Protein AF-A0AAV5DHD7-F1 (afdb_monomer)

InterPro domains:
  IPR007658 Protein of unknown function DUF594 [PF04578] (122-159)

Nearest PDB structures (foldseek):
  3kh1-assembly1_B  TM=2.934E-01  e=4.465E+00  Paramagnetospirillum magnetotacticum MS-1

Organism: NCBI:txid191504

Sequence (160 aa):
MLTWHIATSILEVRYPYKHDQQGSLSIIDDGIAATHLSRYCAYLVTCFPKLLPDYHVWSKNLYEAVKKDVECAMTGHSVGGSSASPEAKYQQLIELLSTNSKHEVVKNGVKLGKQLVESFSDNETTWKLLVDVWSEMILCVAPSDNLKEHKEAIASGGDQ

pLDDT: mean 80.73, std 16.13, range [40.72, 97.81]

Foldseek 3Di:
DLLLLLLLVLVCLLDPDDPPDPDPPLLSVLNVLLNVLSVVVLCCLQPPLVLAPPCSPVSNVLSVVQVVLLCQLCPPHDLDDPPDDSVSSSVVSLVSQCPRGPDPSSNSSSVSSVCLVPVDPDSSVSSNVSSVVSVVVVVNSPCPPPPPVVVVVVVPPPDD

Mean predicted aligned error: 9.44 Å

Structure (mmCIF, N/CA/C/O backbone):
data_AF-A0AAV5DHD7-F1
#
_entry.id   AF-A0AAV5DHD7-F1
#
loop_
_atom_site.group_PDB
_atom_site.id
_atom_site.type_symbol
_atom_site.label_atom_id
_atom_site.label_alt_id
_atom_site.label_comp_id
_atom_site.label_asym_id
_atom_site.label_entity_id
_atom_site.label_seq_id
_atom_site.pdbx_PDB_ins_code
_atom_site.Cartn_x
_atom_site.Cartn_y
_atom_site.Cartn_z
_atom_site.occupancy
_atom_site.B_iso_or_equiv
_atom_site.auth_seq_id
_atom_site.auth_comp_id
_atom_site.auth_asym_id
_atom_site.auth_atom_id
_atom_site.pdbx_PDB_model_num
ATOM 1 N N . MET A 1 1 ? -1.916 -3.776 -6.824 1.00 87.62 1 MET A N 1
ATOM 2 C CA . MET A 1 1 ? -1.279 -2.443 -6.765 1.00 87.62 1 MET A CA 1
ATOM 3 C C . MET A 1 1 ? -1.706 -1.620 -5.542 1.00 87.62 1 MET A C 1
ATOM 5 O O . MET A 1 1 ? -0.853 -1.353 -4.713 1.00 87.62 1 MET A O 1
ATOM 9 N N . LEU A 1 2 ? -2.986 -1.253 -5.361 1.00 92.12 2 LEU A N 1
ATOM 10 C CA . LEU A 1 2 ? -3.405 -0.357 -4.259 1.00 92.12 2 LEU A CA 1
ATOM 11 C C . LEU A 1 2 ? -3.066 -0.867 -2.844 1.00 92.12 2 LEU A C 1
ATOM 13 O O . LEU A 1 2 ? -2.639 -0.085 -2.005 1.00 92.12 2 LEU A O 1
ATOM 17 N N . THR A 1 3 ? -3.173 -2.175 -2.592 1.00 95.69 3 THR A N 1
ATOM 18 C CA . THR A 1 3 ? -2.720 -2.800 -1.333 1.00 95.69 3 THR A CA 1
ATOM 19 C C . THR A 1 3 ? -1.245 -2.514 -1.043 1.00 95.69 3 THR A C 1
ATOM 21 O O . THR A 1 3 ? -0.898 -2.130 0.069 1.00 95.69 3 THR A O 1
ATOM 24 N N . TRP A 1 4 ? -0.386 -2.654 -2.056 1.00 95.81 4 TRP A N 1
ATOM 25 C CA . TRP A 1 4 ? 1.040 -2.351 -1.948 1.00 95.81 4 TRP A CA 1
ATOM 26 C C . TRP A 1 4 ? 1.283 -0.853 -1.780 1.00 95.81 4 TRP A C 1
ATOM 28 O O . TRP A 1 4 ? 2.119 -0.476 -0.971 1.00 95.81 4 TRP A O 1
ATOM 38 N N . HIS A 1 5 ? 0.512 0.001 -2.464 1.00 95.88 5 HIS A N 1
ATOM 39 C CA . HIS A 1 5 ? 0.603 1.456 -2.303 1.00 95.88 5 HIS A CA 1
ATOM 40 C C . HIS A 1 5 ? 0.359 1.876 -0.850 1.00 95.88 5 HIS A C 1
ATOM 42 O O . HIS A 1 5 ? 1.183 2.573 -0.265 1.00 95.88 5 HIS A O 1
ATOM 48 N N . ILE A 1 6 ? -0.718 1.369 -0.240 1.00 96.75 6 ILE A N 1
ATOM 49 C CA . ILE A 1 6 ? -1.055 1.633 1.165 1.00 96.75 6 ILE A CA 1
ATOM 50 C C . ILE A 1 6 ? 0.055 1.132 2.097 1.00 96.75 6 ILE A C 1
ATOM 52 O O . ILE A 1 6 ? 0.472 1.867 2.990 1.00 96.75 6 ILE A O 1
ATOM 56 N N . ALA A 1 7 ? 0.568 -0.082 1.874 1.00 96.88 7 ALA A N 1
ATOM 57 C CA . ALA A 1 7 ? 1.677 -0.618 2.660 1.00 96.88 7 ALA A CA 1
ATOM 58 C C . ALA A 1 7 ? 2.931 0.270 2.555 1.00 96.88 7 ALA A C 1
ATOM 60 O O . ALA A 1 7 ? 3.520 0.621 3.574 1.00 96.88 7 ALA A O 1
ATOM 61 N N . THR A 1 8 ? 3.300 0.713 1.349 1.00 96.12 8 THR A N 1
ATOM 62 C CA . THR A 1 8 ? 4.420 1.641 1.133 1.00 96.12 8 THR A CA 1
ATOM 63 C C . THR A 1 8 ? 4.203 2.985 1.840 1.00 96.12 8 THR A C 1
ATOM 65 O O . THR A 1 8 ? 5.127 3.479 2.480 1.00 96.12 8 THR A O 1
ATOM 68 N N . SER A 1 9 ? 2.994 3.561 1.802 1.00 95.00 9 SER A N 1
ATOM 69 C CA . SER A 1 9 ? 2.680 4.805 2.5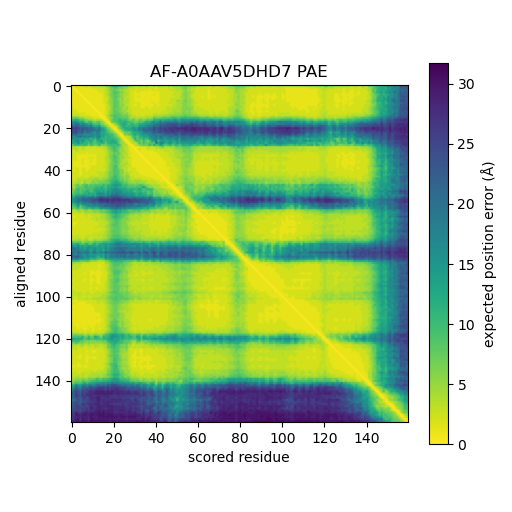29 1.00 95.00 9 SER A CA 1
ATOM 70 C C . SER A 1 9 ? 2.773 4.645 4.048 1.00 95.00 9 SER A C 1
ATOM 72 O O . SER A 1 9 ? 3.233 5.550 4.741 1.00 95.00 9 SER A O 1
ATOM 74 N N . ILE A 1 10 ? 2.380 3.486 4.581 1.00 95.06 10 ILE A N 1
ATOM 75 C CA . ILE A 1 10 ? 2.548 3.162 6.003 1.00 95.06 10 ILE A CA 1
ATOM 76 C C . ILE A 1 10 ? 4.039 3.121 6.374 1.00 95.06 10 ILE A C 1
ATOM 78 O O . ILE A 1 10 ? 4.421 3.661 7.415 1.00 95.06 10 ILE A O 1
ATOM 82 N N . LEU A 1 11 ? 4.888 2.530 5.525 1.00 92.94 11 LEU A N 1
ATOM 83 C CA . LEU A 1 11 ? 6.337 2.511 5.745 1.00 92.94 11 LEU A CA 1
ATOM 84 C C . LEU A 1 11 ? 6.969 3.901 5.652 1.00 92.94 11 LEU A C 1
ATOM 86 O O . LEU A 1 11 ? 7.866 4.206 6.430 1.00 92.94 11 LEU A O 1
ATOM 90 N N . GLU A 1 12 ? 6.485 4.762 4.761 1.00 92.69 12 GLU A N 1
ATOM 91 C CA . GLU A 1 12 ? 6.947 6.152 4.670 1.00 92.69 12 GLU A CA 1
ATOM 92 C C . GLU A 1 12 ? 6.673 6.926 5.974 1.00 92.69 12 GLU A C 1
ATOM 94 O O . GLU A 1 12 ? 7.520 7.682 6.447 1.00 92.69 12 GLU A O 1
ATOM 99 N N . VAL A 1 13 ? 5.521 6.684 6.614 1.00 91.69 13 VAL A N 1
ATOM 100 C CA . VAL A 1 13 ? 5.201 7.254 7.938 1.00 91.69 13 VAL A CA 1
ATOM 101 C C . VAL A 1 13 ? 6.083 6.654 9.039 1.00 91.69 13 VAL A C 1
ATOM 103 O O . VAL A 1 13 ? 6.529 7.376 9.934 1.00 91.69 13 VAL A O 1
ATOM 106 N N . ARG A 1 14 ? 6.340 5.340 8.973 1.00 90.69 14 ARG A N 1
ATOM 107 C CA . ARG A 1 14 ? 7.193 4.587 9.909 1.00 90.69 14 ARG A CA 1
ATOM 108 C C . ARG A 1 14 ? 8.645 5.075 9.885 1.00 90.69 14 ARG A C 1
ATOM 110 O O . ARG A 1 14 ? 9.247 5.249 10.947 1.00 90.69 14 ARG A O 1
ATOM 117 N N . TYR A 1 15 ? 9.179 5.295 8.685 1.00 88.31 15 TYR A N 1
ATOM 118 C CA . TYR A 1 15 ? 10.581 5.594 8.401 1.00 88.31 15 TYR A CA 1
ATOM 119 C C . TYR A 1 15 ? 10.697 6.857 7.530 1.00 88.31 15 TYR A C 1
ATOM 121 O O . TYR A 1 15 ? 11.048 6.769 6.353 1.00 88.31 15 TYR A O 1
ATOM 129 N N . PRO A 1 16 ? 10.401 8.047 8.084 1.00 81.88 16 PRO A N 1
ATOM 130 C CA . PRO A 1 16 ? 10.465 9.285 7.322 1.00 81.88 16 PRO A CA 1
ATOM 131 C C . PRO A 1 16 ? 11.906 9.597 6.920 1.00 81.88 16 PRO A C 1
ATOM 133 O O . PRO A 1 16 ? 12.838 9.392 7.705 1.00 81.88 16 PRO A O 1
ATOM 136 N N . TYR A 1 17 ? 12.078 10.164 5.727 1.00 74.31 17 TYR A N 1
ATOM 137 C CA . TYR A 1 17 ? 13.377 10.609 5.229 1.00 74.31 17 TYR A CA 1
ATOM 138 C C . TYR A 1 17 ? 13.956 11.675 6.163 1.00 74.31 17 TYR A C 1
ATOM 140 O O . TYR A 1 17 ? 13.426 12.782 6.274 1.00 74.31 17 TYR A O 1
ATOM 148 N N . LYS A 1 18 ? 15.040 11.350 6.869 1.00 64.00 18 LYS A N 1
ATOM 149 C CA . LYS A 1 18 ? 15.786 12.322 7.671 1.00 64.00 18 LYS A CA 1
ATOM 150 C C . LYS A 1 18 ? 17.052 12.685 6.918 1.00 64.00 18 LYS A C 1
ATOM 152 O O . LYS A 1 18 ? 17.946 11.861 6.789 1.00 64.00 18 LYS A O 1
ATOM 157 N N . HIS A 1 19 ? 17.120 13.929 6.460 1.00 51.72 19 HIS A N 1
ATOM 158 C CA . HIS A 1 19 ? 18.257 14.452 5.701 1.00 51.72 19 HIS A CA 1
ATOM 159 C C . HIS A 1 19 ? 19.530 14.647 6.559 1.00 51.72 19 HIS A C 1
ATOM 161 O O . HIS A 1 19 ? 20.613 14.826 6.013 1.00 51.72 19 HIS A O 1
ATOM 167 N N . ASP A 1 20 ? 19.396 14.579 7.892 1.00 47.25 20 ASP A N 1
ATOM 168 C CA . ASP A 1 20 ? 20.435 14.938 8.873 1.00 47.25 20 ASP A CA 1
ATOM 169 C C . ASP A 1 20 ? 21.084 13.749 9.597 1.00 47.25 20 ASP A C 1
ATOM 171 O O . ASP A 1 20 ? 21.871 13.942 10.523 1.00 47.25 20 ASP A O 1
ATOM 175 N N . GLN A 1 21 ? 20.758 12.507 9.232 1.00 48.41 21 GLN A N 1
ATOM 176 C CA . GLN A 1 21 ? 21.404 11.347 9.843 1.00 48.41 21 GLN A CA 1
ATOM 177 C C . GLN A 1 21 ? 22.174 10.547 8.810 1.00 48.41 21 GLN A C 1
ATOM 179 O O . GLN A 1 21 ? 21.694 10.303 7.710 1.00 48.41 21 GLN A O 1
ATOM 184 N N . GLN A 1 22 ? 23.368 10.146 9.236 1.00 46.94 22 GLN A N 1
ATOM 185 C CA . GLN A 1 22 ? 24.333 9.240 8.626 1.00 46.94 22 GLN A CA 1
ATOM 186 C C . GLN A 1 22 ? 23.729 7.843 8.334 1.00 46.94 22 GLN A C 1
ATOM 188 O O . GLN A 1 22 ? 24.263 6.828 8.770 1.00 46.94 22 GLN A O 1
ATOM 193 N N . GLY A 1 23 ? 22.579 7.765 7.665 1.00 54.47 23 GLY A N 1
ATOM 194 C CA . GLY A 1 23 ? 22.139 6.558 6.974 1.00 54.47 23 GLY A CA 1
ATOM 195 C C . GLY A 1 23 ? 23.010 6.352 5.738 1.00 54.47 23 GLY A C 1
ATOM 196 O O . GLY A 1 23 ? 23.598 7.311 5.227 1.00 54.47 23 GLY A O 1
ATOM 197 N N . SER A 1 24 ? 23.129 5.115 5.250 1.00 57.69 24 SER A N 1
ATOM 198 C CA . SER A 1 24 ? 23.725 4.920 3.930 1.00 57.69 24 SER A CA 1
ATOM 199 C C . SER A 1 24 ? 22.874 5.683 2.910 1.00 57.69 24 SER A C 1
ATOM 201 O O . SER A 1 24 ? 21.643 5.634 2.945 1.00 57.69 24 SER A O 1
ATOM 203 N N . LEU A 1 25 ? 23.533 6.433 2.023 1.00 62.19 25 LEU A N 1
ATOM 204 C CA . LEU A 1 25 ? 22.866 7.167 0.942 1.00 62.19 25 LEU A CA 1
ATOM 205 C C . LEU A 1 25 ? 21.925 6.239 0.144 1.00 62.19 25 LEU A C 1
ATOM 207 O O . LEU A 1 25 ? 20.828 6.656 -0.209 1.00 62.19 25 LEU A O 1
ATOM 211 N N . SER A 1 26 ? 22.294 4.956 -0.000 1.00 63.25 26 SER A N 1
ATOM 212 C CA . SER A 1 26 ? 21.489 3.916 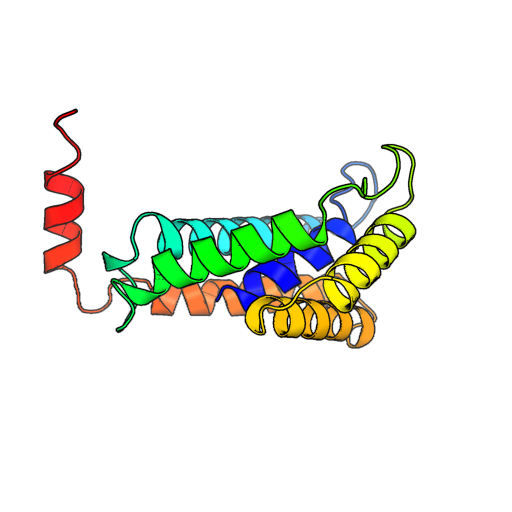-0.658 1.00 63.25 26 SER A CA 1
ATOM 213 C C . SER A 1 26 ? 20.101 3.715 -0.044 1.00 63.25 26 SER A C 1
ATOM 215 O O . SER A 1 26 ? 19.136 3.594 -0.787 1.00 63.25 26 SER A O 1
ATOM 217 N N . ILE A 1 27 ? 19.955 3.730 1.286 1.00 63.59 27 ILE A N 1
ATOM 218 C CA . ILE A 1 27 ? 18.645 3.539 1.943 1.00 63.59 27 ILE A CA 1
ATOM 219 C C . ILE A 1 27 ? 17.708 4.712 1.659 1.00 63.59 27 ILE A C 1
ATOM 221 O O . ILE A 1 27 ? 16.505 4.523 1.462 1.00 63.59 27 ILE A O 1
ATOM 225 N N . ILE A 1 28 ? 18.253 5.933 1.686 1.00 69.44 28 ILE A N 1
ATOM 226 C CA . ILE A 1 28 ? 17.488 7.152 1.403 1.00 69.44 28 ILE A CA 1
ATOM 227 C C . ILE A 1 28 ? 17.022 7.115 -0.054 1.00 69.44 28 ILE A C 1
ATOM 229 O O . ILE A 1 28 ? 15.842 7.347 -0.316 1.00 69.44 28 ILE A O 1
ATOM 233 N N . ASP A 1 29 ? 17.916 6.744 -0.968 1.00 81.19 29 ASP A N 1
ATOM 234 C CA . ASP A 1 29 ? 17.622 6.637 -2.395 1.00 81.19 29 ASP A CA 1
ATOM 235 C C . ASP A 1 29 ? 16.569 5.553 -2.686 1.00 81.19 29 ASP A C 1
ATOM 237 O O . ASP A 1 29 ? 15.589 5.832 -3.381 1.00 81.19 29 ASP A O 1
ATOM 241 N N . ASP A 1 30 ? 16.691 4.360 -2.092 1.00 87.62 30 ASP A N 1
ATOM 242 C CA . ASP A 1 30 ? 15.742 3.253 -2.283 1.00 87.62 30 ASP A CA 1
ATOM 243 C C . ASP A 1 30 ? 14.358 3.588 -1.718 1.00 87.62 30 ASP A C 1
ATOM 245 O O . ASP A 1 30 ? 13.331 3.358 -2.364 1.00 87.62 30 ASP A O 1
ATOM 249 N N . GLY A 1 31 ? 14.306 4.187 -0.525 1.00 88.88 31 GLY A N 1
ATOM 250 C CA . GLY A 1 31 ? 13.045 4.606 0.070 1.00 88.88 31 GLY A CA 1
ATOM 251 C C . GLY A 1 31 ? 12.344 5.675 -0.767 1.00 88.88 31 GLY A C 1
ATOM 252 O O . GLY A 1 31 ? 11.124 5.622 -0.940 1.00 88.88 31 GLY A O 1
ATOM 253 N N . ILE A 1 32 ? 13.095 6.645 -1.297 1.00 89.88 32 ILE A N 1
ATOM 254 C CA . ILE A 1 32 ? 12.572 7.681 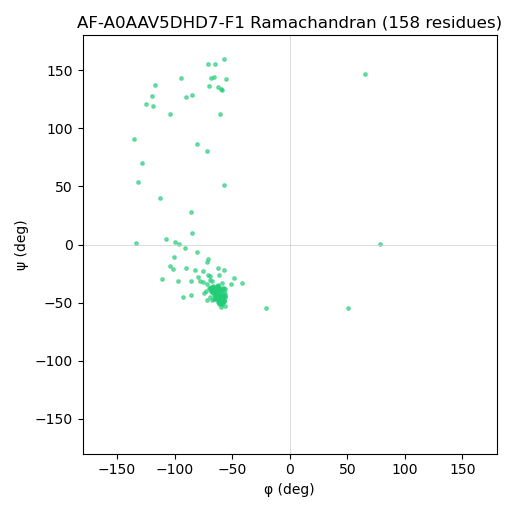-2.197 1.00 89.88 32 ILE A CA 1
ATOM 255 C C . ILE A 1 32 ? 12.092 7.046 -3.503 1.00 89.88 32 ILE A C 1
ATOM 257 O O . ILE A 1 32 ? 10.983 7.345 -3.950 1.00 89.88 32 ILE A O 1
ATOM 261 N N . ALA A 1 33 ? 12.880 6.160 -4.111 1.00 91.69 33 ALA A N 1
ATOM 262 C CA . ALA A 1 33 ? 12.512 5.483 -5.348 1.00 91.69 33 ALA A CA 1
ATOM 263 C C . ALA A 1 33 ? 11.216 4.678 -5.170 1.00 91.69 33 ALA A C 1
ATOM 265 O O . ALA A 1 33 ? 10.256 4.887 -5.914 1.00 91.69 33 ALA A O 1
ATOM 266 N N . ALA A 1 34 ? 11.130 3.839 -4.135 1.00 93.88 34 ALA A N 1
ATOM 267 C CA . ALA A 1 34 ? 9.948 3.031 -3.851 1.00 93.88 34 ALA A CA 1
ATOM 268 C C . ALA A 1 34 ? 8.677 3.881 -3.676 1.00 93.88 34 ALA A C 1
ATOM 270 O O . ALA A 1 34 ? 7.631 3.541 -4.235 1.00 93.88 34 ALA A O 1
ATOM 271 N N . THR A 1 35 ? 8.733 5.002 -2.945 1.00 94.00 35 THR A N 1
ATOM 272 C CA . THR A 1 35 ? 7.550 5.867 -2.775 1.00 94.00 35 THR A CA 1
ATOM 273 C C . THR A 1 35 ? 7.171 6.604 -4.053 1.00 94.00 35 THR A C 1
ATOM 275 O O . THR A 1 35 ? 5.978 6.727 -4.343 1.00 94.00 35 THR A O 1
ATOM 278 N N . HIS A 1 36 ? 8.140 7.048 -4.856 1.00 93.50 36 HIS A N 1
ATOM 279 C CA . HIS A 1 36 ? 7.860 7.679 -6.146 1.00 93.50 36 HIS A CA 1
ATOM 280 C C . HIS A 1 36 ? 7.230 6.697 -7.134 1.00 93.50 36 HIS A C 1
ATOM 282 O O . HIS A 1 36 ? 6.195 7.020 -7.721 1.00 93.50 36 HIS A O 1
ATOM 288 N N . LEU A 1 37 ? 7.782 5.488 -7.270 1.00 94.06 37 LEU A N 1
ATOM 289 C CA . LEU A 1 37 ? 7.218 4.455 -8.143 1.00 94.06 37 LEU A CA 1
ATOM 290 C C . LEU A 1 37 ? 5.816 4.044 -7.670 1.00 94.06 37 LEU A C 1
ATOM 292 O O . LEU A 1 37 ? 4.896 3.938 -8.481 1.00 94.06 37 LEU A O 1
ATOM 296 N N . SER A 1 38 ? 5.620 3.911 -6.355 1.00 95.06 38 SER A N 1
ATOM 297 C CA . SER A 1 38 ? 4.318 3.646 -5.734 1.00 95.06 38 SER A CA 1
ATOM 298 C C . SER A 1 38 ? 3.271 4.712 -6.076 1.00 95.06 38 SER A C 1
ATOM 300 O O . SER A 1 38 ? 2.162 4.388 -6.512 1.00 95.06 38 SER A O 1
ATOM 302 N N . ARG A 1 39 ? 3.614 5.999 -5.921 1.00 93.88 39 ARG A N 1
ATOM 303 C CA . ARG A 1 39 ? 2.730 7.126 -6.267 1.00 93.88 39 ARG A CA 1
ATOM 304 C C . ARG A 1 39 ? 2.457 7.194 -7.763 1.00 93.88 39 ARG A C 1
ATOM 306 O O . ARG A 1 39 ? 1.316 7.431 -8.151 1.00 93.88 39 ARG A O 1
ATOM 313 N N . TYR A 1 40 ? 3.470 6.957 -8.591 1.00 90.88 40 TYR A N 1
ATOM 314 C CA . TYR A 1 40 ? 3.313 6.923 -10.040 1.00 90.88 40 TYR A CA 1
ATOM 315 C C . TYR A 1 40 ? 2.361 5.804 -10.472 1.00 90.88 40 TYR A C 1
ATOM 317 O O . TYR A 1 40 ? 1.431 6.042 -11.236 1.00 90.88 40 TYR A O 1
ATOM 325 N N . CYS A 1 41 ? 2.496 4.609 -9.900 1.00 88.00 41 CYS A N 1
ATOM 326 C CA . CYS A 1 41 ? 1.566 3.510 -10.132 1.00 88.00 41 CYS A CA 1
ATOM 327 C C . CYS A 1 41 ? 0.127 3.876 -9.714 1.00 88.00 41 CYS A C 1
ATOM 329 O O . CYS A 1 41 ? -0.811 3.682 -10.489 1.00 88.00 41 CYS A O 1
ATOM 331 N N . ALA A 1 42 ? -0.067 4.467 -8.530 1.00 89.12 42 ALA A N 1
ATOM 332 C CA . ALA A 1 42 ? -1.388 4.934 -8.095 1.00 89.12 42 ALA A CA 1
ATOM 333 C C . ALA A 1 42 ? -1.971 6.016 -9.031 1.00 89.12 42 ALA A C 1
ATOM 335 O O . ALA A 1 42 ? -3.169 6.010 -9.328 1.00 89.12 42 ALA A O 1
ATOM 336 N N . TYR A 1 43 ? -1.126 6.908 -9.551 1.00 87.12 43 TYR A N 1
ATOM 337 C CA . TYR A 1 43 ? -1.501 7.874 -10.583 1.00 87.12 43 TYR A CA 1
ATOM 338 C C . TYR A 1 43 ? -1.944 7.183 -11.883 1.00 87.12 43 TYR A C 1
ATOM 340 O O . TYR A 1 43 ? -2.978 7.537 -12.446 1.00 87.12 43 TYR A O 1
ATOM 348 N N . LEU A 1 44 ? -1.245 6.137 -12.332 1.00 84.31 44 LEU A N 1
ATOM 349 C CA . LEU A 1 44 ? -1.659 5.369 -13.511 1.00 84.31 44 LEU A CA 1
ATOM 350 C C . LEU A 1 44 ? -3.026 4.695 -13.313 1.00 84.31 44 LEU A C 1
ATOM 352 O O . LEU A 1 44 ? -3.865 4.768 -14.206 1.00 84.31 44 LEU A O 1
ATOM 356 N N . VAL A 1 45 ? -3.310 4.130 -12.131 1.00 83.25 45 VAL A N 1
ATOM 357 C CA . VAL A 1 45 ? -4.641 3.566 -11.801 1.00 83.25 45 VAL A CA 1
ATOM 358 C C . VAL A 1 45 ? -5.770 4.587 -11.906 1.00 83.25 45 VAL A C 1
ATOM 360 O O . VAL A 1 45 ? -6.893 4.228 -12.259 1.00 83.25 45 VAL A O 1
ATOM 363 N N . THR A 1 46 ? -5.494 5.851 -11.602 1.00 83.12 46 THR A N 1
ATOM 364 C CA . THR A 1 46 ? -6.524 6.896 -11.533 1.00 83.12 46 THR A CA 1
ATOM 365 C C . THR A 1 46 ? -6.700 7.649 -12.843 1.00 83.12 46 THR A C 1
ATOM 367 O O . THR A 1 46 ? -7.834 7.873 -13.277 1.00 83.12 46 THR A O 1
ATOM 370 N N . CYS A 1 47 ? -5.593 8.034 -13.474 1.00 78.94 47 CYS A N 1
ATOM 371 C CA . CYS A 1 47 ? -5.574 8.903 -14.647 1.00 78.94 47 CYS A CA 1
ATOM 372 C C . CYS A 1 47 ? -5.475 8.130 -15.961 1.00 78.94 47 CYS A C 1
ATOM 374 O O . CYS A 1 47 ? -6.045 8.562 -16.959 1.00 78.94 47 CYS A O 1
ATOM 376 N N . PHE A 1 48 ? -4.814 6.973 -15.959 1.00 77.50 48 PHE A N 1
ATOM 377 C CA . PHE A 1 48 ? -4.592 6.175 -17.162 1.00 77.50 48 PHE A CA 1
ATOM 378 C C . PHE A 1 48 ? -4.938 4.697 -16.952 1.00 77.50 48 PHE A C 1
ATOM 380 O O . PHE A 1 48 ? -4.131 3.824 -17.275 1.00 77.50 48 PHE A O 1
ATOM 387 N N . PRO A 1 49 ? -6.159 4.370 -16.480 1.00 72.62 49 PRO A N 1
ATOM 388 C CA . PRO A 1 49 ? -6.564 2.978 -16.309 1.00 72.62 49 PRO A CA 1
ATOM 389 C C . PRO A 1 49 ? -6.582 2.214 -17.650 1.00 72.62 49 PRO A C 1
ATOM 391 O O . PRO A 1 49 ? -6.431 0.997 -17.642 1.00 72.62 49 PRO A O 1
ATOM 394 N N . LYS A 1 50 ? -6.662 2.963 -18.775 1.00 67.75 50 LYS A N 1
ATOM 395 C CA . LYS A 1 50 ? -6.151 2.660 -20.134 1.00 67.75 50 LYS A CA 1
ATOM 396 C C . LYS A 1 50 ? -5.038 1.613 -20.200 1.00 67.75 50 LYS A C 1
ATOM 398 O O . LYS A 1 50 ? -5.074 0.658 -20.965 1.00 67.75 50 LYS A O 1
ATOM 403 N N . LEU A 1 51 ? -3.995 1.893 -19.433 1.00 69.06 51 LEU A N 1
ATOM 404 C CA . LEU A 1 51 ? -2.676 1.296 -19.588 1.00 69.06 51 LEU A CA 1
ATOM 405 C C . LEU A 1 51 ? -2.501 0.025 -18.752 1.00 69.06 51 LEU A C 1
ATOM 407 O O . LEU A 1 51 ? -1.462 -0.617 -18.826 1.00 69.06 51 LEU A O 1
ATOM 411 N N . LEU A 1 52 ? -3.506 -0.341 -17.953 1.00 68.06 52 LEU A N 1
ATOM 412 C CA . LEU A 1 52 ? -3.475 -1.521 -17.097 1.00 68.06 52 LEU A CA 1
ATOM 413 C C . LEU A 1 52 ? -4.136 -2.720 -17.803 1.00 68.06 52 LEU A C 1
ATOM 415 O O . LEU A 1 52 ? -5.174 -2.531 -18.442 1.00 68.06 52 LEU A O 1
ATOM 419 N N . PRO A 1 53 ? -3.637 -3.960 -17.629 1.00 64.31 53 PRO A N 1
ATOM 420 C CA . PRO A 1 53 ? -4.368 -5.163 -18.031 1.00 64.31 53 PRO A CA 1
ATOM 421 C C . PRO A 1 53 ? -5.765 -5.239 -17.391 1.00 64.31 53 PRO A C 1
ATOM 423 O O . PRO A 1 53 ? -5.931 -4.858 -16.231 1.00 64.31 53 PRO A O 1
ATOM 426 N N . ASP A 1 54 ? -6.742 -5.738 -18.157 1.00 58.09 54 ASP A N 1
ATOM 427 C CA . ASP A 1 54 ? -8.189 -5.909 -17.900 1.00 58.09 54 ASP A CA 1
ATOM 428 C C . ASP A 1 54 ? -8.976 -4.687 -17.367 1.00 58.09 54 ASP A C 1
ATOM 430 O O . ASP A 1 54 ? -10.018 -4.304 -17.902 1.00 58.09 54 ASP A O 1
ATOM 434 N N . TYR A 1 55 ? -8.535 -4.090 -16.260 1.00 56.41 55 TYR A N 1
ATOM 435 C CA . TYR A 1 55 ? -9.378 -3.366 -15.304 1.00 56.41 55 TYR A CA 1
ATOM 436 C C . TYR A 1 55 ? -9.630 -1.892 -15.658 1.00 56.41 55 TYR A C 1
ATOM 438 O O . TYR A 1 55 ? -9.900 -1.092 -14.764 1.00 56.41 55 TYR A O 1
ATOM 446 N N . HIS A 1 56 ? -9.607 -1.539 -16.947 1.00 59.47 56 HIS A N 1
ATOM 447 C CA . HIS A 1 56 ? -9.789 -0.196 -17.529 1.00 59.47 56 HIS A CA 1
ATOM 448 C C . HIS A 1 56 ? -10.916 0.650 -16.888 1.00 59.47 56 HIS A C 1
ATOM 450 O O . HIS A 1 56 ? -10.795 1.874 -16.805 1.00 59.47 56 HIS A O 1
ATOM 456 N N . VAL A 1 57 ? -12.009 0.036 -16.420 1.00 57.03 57 VAL A N 1
ATOM 457 C CA . VAL A 1 57 ? -13.132 0.744 -15.766 1.00 57.03 57 VAL A CA 1
ATOM 458 C C . VAL A 1 57 ? -13.237 0.431 -14.268 1.00 57.03 57 VAL A C 1
ATOM 460 O O . VAL A 1 57 ? -13.664 1.277 -13.481 1.00 57.03 57 VAL A O 1
ATOM 463 N N . TRP A 1 58 ? -12.817 -0.761 -13.836 1.00 63.03 58 TRP A N 1
ATOM 464 C CA . TRP A 1 58 ? -12.901 -1.154 -12.427 1.00 63.03 58 TRP A CA 1
ATOM 465 C C . TRP A 1 58 ? -11.831 -0.479 -11.563 1.00 63.03 58 TRP A C 1
ATOM 467 O O . TRP A 1 58 ? -12.098 -0.151 -10.411 1.00 63.03 58 TRP A O 1
ATOM 477 N N . SER A 1 59 ? -10.651 -0.204 -12.120 1.00 74.25 59 SER A N 1
ATOM 478 C CA . SER A 1 59 ? -9.496 0.318 -11.383 1.00 74.25 59 SER A CA 1
ATOM 479 C C . SER A 1 59 ? -9.726 1.722 -10.810 1.00 74.25 59 SER A C 1
ATOM 481 O O . SER A 1 59 ? -9.431 1.944 -9.635 1.00 74.25 59 SER A O 1
ATOM 483 N N . LYS A 1 60 ? -10.337 2.639 -11.574 1.00 80.56 60 LYS A N 1
ATOM 484 C CA . LYS A 1 60 ? -10.673 3.991 -11.092 1.00 80.56 60 LYS A CA 1
ATOM 485 C C . LYS A 1 60 ? -11.753 3.965 -10.011 1.00 80.56 60 LYS A C 1
ATOM 487 O O . LYS A 1 60 ? -11.580 4.576 -8.962 1.00 80.56 60 LYS A O 1
ATOM 492 N N . ASN A 1 61 ? -12.842 3.227 -10.231 1.00 86.06 61 ASN A N 1
ATOM 493 C CA . ASN A 1 61 ? -13.912 3.098 -9.235 1.00 86.06 61 ASN A CA 1
ATOM 494 C C . ASN A 1 61 ? -13.405 2.438 -7.944 1.00 86.06 61 ASN A C 1
ATOM 496 O O . ASN A 1 61 ? -13.769 2.865 -6.850 1.00 86.06 61 ASN A O 1
ATOM 500 N N . LEU A 1 62 ? -12.538 1.429 -8.070 1.00 88.75 62 LEU A N 1
ATOM 501 C CA . LEU A 1 62 ? -11.880 0.786 -6.939 1.00 88.75 62 LEU A CA 1
ATOM 502 C C . LEU A 1 62 ? -10.981 1.772 -6.185 1.00 88.75 62 LEU A C 1
ATOM 504 O O . LEU A 1 62 ? -11.041 1.816 -4.960 1.00 88.75 62 LEU A O 1
ATOM 508 N N . TYR A 1 63 ? -10.184 2.582 -6.890 1.00 89.81 63 TYR A N 1
ATOM 509 C CA . TYR A 1 63 ? -9.377 3.622 -6.253 1.00 89.81 63 TYR A CA 1
ATOM 510 C C . TYR A 1 63 ? -10.238 4.621 -5.482 1.00 89.81 63 TYR A C 1
ATOM 512 O O . TYR A 1 63 ? -9.958 4.867 -4.313 1.00 8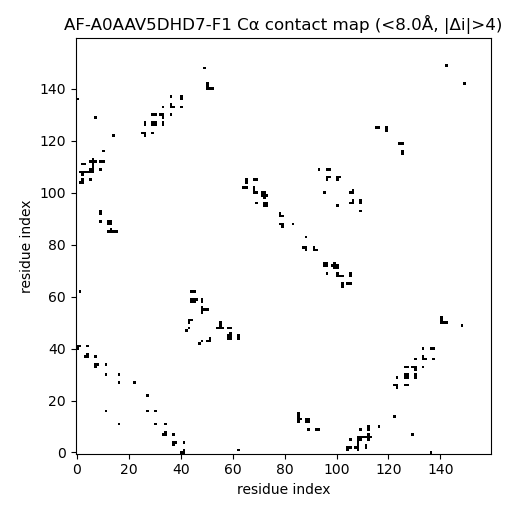9.81 63 TYR A O 1
ATOM 520 N N . GLU A 1 64 ? -11.296 5.163 -6.091 1.00 91.44 64 GLU A N 1
ATOM 521 C CA . GLU A 1 64 ? -12.161 6.143 -5.419 1.00 91.44 64 GLU A CA 1
ATOM 522 C C . GLU A 1 64 ? -12.869 5.535 -4.200 1.00 91.44 64 GLU A C 1
ATOM 524 O O . GLU A 1 64 ? -12.976 6.182 -3.157 1.00 91.44 64 GLU A O 1
ATOM 529 N N . ALA A 1 65 ? -13.297 4.270 -4.285 1.00 93.88 65 ALA A N 1
ATOM 530 C CA . ALA A 1 65 ? -13.871 3.552 -3.148 1.00 93.88 65 ALA A CA 1
ATOM 531 C C . ALA A 1 65 ? -12.854 3.370 -2.008 1.00 93.88 65 ALA A C 1
ATOM 533 O O . ALA A 1 65 ? -13.184 3.612 -0.847 1.00 93.88 65 ALA A O 1
ATOM 534 N N . VAL A 1 66 ? -11.614 2.991 -2.337 1.00 94.50 66 VAL A N 1
ATOM 535 C CA . VAL A 1 66 ? -10.512 2.847 -1.373 1.00 94.50 66 VAL A CA 1
ATOM 536 C C . VAL A 1 66 ? -10.154 4.190 -0.743 1.00 94.50 66 VAL A C 1
ATOM 538 O O . VAL A 1 66 ? -10.046 4.280 0.476 1.00 94.50 66 VAL A O 1
ATOM 541 N N . LYS A 1 67 ? -10.006 5.242 -1.552 1.00 93.88 67 LYS A N 1
ATOM 542 C CA . LYS A 1 67 ? -9.696 6.597 -1.090 1.00 93.88 67 LYS A CA 1
ATOM 543 C C . LYS A 1 67 ? -10.763 7.100 -0.123 1.00 93.88 67 LYS A C 1
ATOM 545 O O . LYS A 1 67 ? -10.422 7.535 0.972 1.00 93.88 67 LYS A O 1
ATOM 550 N N . LYS A 1 68 ? -12.041 6.972 -0.489 1.00 95.00 68 LYS A N 1
ATOM 551 C CA . LYS A 1 68 ? -13.161 7.369 0.370 1.00 95.00 68 LYS A CA 1
ATOM 552 C C . LYS A 1 68 ? -13.188 6.584 1.679 1.00 95.00 68 LYS A C 1
ATOM 554 O O . LYS A 1 68 ? -13.455 7.165 2.724 1.00 95.00 68 LYS A O 1
ATOM 559 N N . ASP A 1 69 ? -12.918 5.280 1.638 1.00 95.88 69 ASP A N 1
ATOM 560 C CA . ASP A 1 69 ? -12.855 4.455 2.847 1.00 95.88 69 ASP A CA 1
ATOM 561 C C . ASP A 1 69 ? -11.716 4.894 3.779 1.00 95.88 69 ASP A C 1
ATOM 563 O O . ASP A 1 69 ? -11.948 5.044 4.976 1.00 95.88 69 ASP A O 1
ATOM 567 N N . VAL A 1 70 ? -10.528 5.191 3.234 1.00 93.12 70 VAL A N 1
ATOM 568 C CA . VAL A 1 70 ? -9.406 5.755 4.003 1.00 93.12 70 VAL A CA 1
ATOM 569 C C . VAL A 1 70 ? -9.779 7.118 4.583 1.00 93.12 70 VAL A C 1
ATOM 571 O O . VAL A 1 70 ? -9.613 7.327 5.778 1.00 93.12 70 VAL A O 1
ATOM 574 N N . GLU A 1 71 ? -10.329 8.037 3.789 1.00 93.19 71 GLU A N 1
ATOM 575 C CA . GLU A 1 71 ? -10.764 9.352 4.280 1.00 93.19 71 GLU A CA 1
ATOM 576 C C . GLU A 1 71 ? -11.779 9.209 5.423 1.00 93.19 71 GLU A C 1
ATOM 578 O O . GLU A 1 71 ? -11.585 9.796 6.486 1.00 93.19 71 GLU A O 1
ATOM 583 N N . CYS A 1 72 ? -12.807 8.369 5.254 1.00 92.50 72 CYS A N 1
ATOM 584 C CA . CYS A 1 72 ? -13.790 8.070 6.295 1.00 92.50 72 CYS A CA 1
ATOM 585 C C . CYS A 1 72 ? -13.147 7.464 7.550 1.00 92.50 72 CYS A C 1
ATOM 587 O O . CYS A 1 72 ? -13.474 7.896 8.654 1.00 92.50 72 CYS A O 1
ATOM 589 N N . ALA A 1 73 ? -12.218 6.516 7.403 1.00 91.94 73 ALA A N 1
ATOM 590 C CA . ALA A 1 73 ? -11.523 5.892 8.529 1.00 91.94 73 ALA A CA 1
ATOM 591 C C . ALA A 1 73 ? -10.705 6.897 9.361 1.00 91.94 73 ALA A C 1
ATOM 593 O O . ALA A 1 73 ? -10.492 6.683 10.558 1.00 91.94 73 ALA A O 1
ATOM 594 N N . MET A 1 74 ? -10.286 7.996 8.729 1.00 87.38 74 MET A N 1
ATOM 595 C CA . MET A 1 74 ? -9.459 9.048 9.319 1.00 87.38 74 MET A CA 1
ATOM 596 C C . MET A 1 74 ? -10.268 10.284 9.755 1.00 87.38 74 MET A C 1
ATOM 598 O O . MET A 1 74 ? -9.731 11.156 10.440 1.00 87.38 74 MET A O 1
ATOM 602 N N . THR A 1 75 ? -11.552 10.396 9.388 1.00 87.19 75 THR A N 1
ATOM 603 C CA . THR A 1 75 ? -12.379 11.560 9.761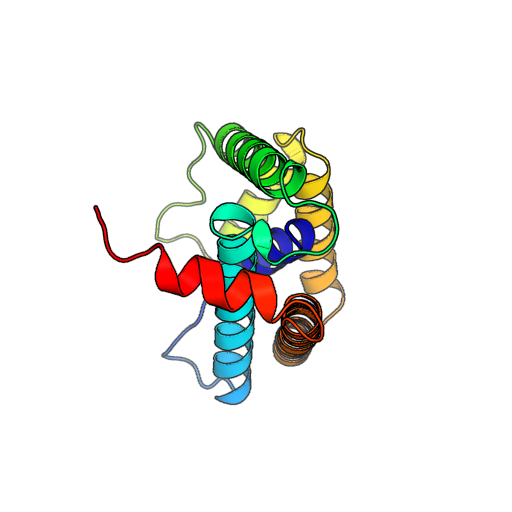 1.00 87.19 75 THR A CA 1
ATOM 604 C C . THR A 1 75 ? -12.469 11.747 11.277 1.00 87.19 75 THR A C 1
ATOM 606 O O . THR A 1 75 ? -12.713 10.805 12.022 1.00 87.19 75 THR A O 1
ATOM 609 N N . GLY A 1 76 ? -12.277 12.985 11.746 1.00 74.44 76 GLY A N 1
ATOM 610 C CA . GLY A 1 76 ? -12.335 13.322 13.175 1.00 74.44 76 GLY A CA 1
ATOM 611 C C . GLY A 1 76 ? -11.085 12.948 13.981 1.00 74.44 76 GLY A C 1
ATOM 612 O O . GLY A 1 76 ? -11.032 13.236 15.176 1.00 74.44 76 GLY A O 1
ATOM 613 N N . HIS A 1 77 ? -10.062 12.374 13.341 1.00 71.50 77 HIS A N 1
ATOM 614 C CA . HIS A 1 77 ? -8.820 11.962 13.985 1.00 71.50 77 HIS A CA 1
ATOM 615 C C . HIS A 1 77 ? -7.619 12.610 13.289 1.00 71.50 77 HIS A C 1
ATOM 617 O O . HIS A 1 77 ? -7.392 12.419 12.099 1.00 71.50 77 HIS A O 1
ATOM 623 N N . SER A 1 78 ? -6.820 13.380 14.029 1.00 62.78 78 SER A N 1
ATOM 624 C CA . SER A 1 78 ? -5.537 13.876 13.519 1.00 62.78 78 SER A CA 1
ATOM 625 C C . SER A 1 78 ? -4.442 12.870 13.867 1.00 62.78 78 SER A C 1
ATOM 627 O O . SER A 1 78 ? -4.325 12.499 15.038 1.00 62.78 78 SER A O 1
ATOM 629 N N . VAL A 1 79 ? -3.658 12.417 12.880 1.00 61.47 79 VAL A N 1
ATOM 630 C CA . VAL A 1 79 ? -2.514 11.501 13.078 1.00 61.47 79 VAL A CA 1
ATOM 631 C C . VAL A 1 79 ? -1.369 12.257 13.745 1.00 61.47 79 VAL A C 1
ATOM 633 O O . VAL A 1 79 ? -0.442 12.716 13.083 1.00 61.47 79 VAL A O 1
ATOM 636 N N . GLY A 1 80 ? -1.461 12.409 15.062 1.00 56.09 80 GLY A N 1
ATOM 637 C CA . GLY A 1 80 ? -0.488 13.070 15.914 1.00 56.09 80 GLY A CA 1
ATOM 638 C C . GLY A 1 80 ? -0.356 14.567 15.627 1.00 56.09 80 GLY A C 1
ATOM 639 O O . GLY A 1 80 ? -0.442 15.042 14.498 1.00 56.09 80 GLY A O 1
ATOM 640 N N . GLY A 1 81 ? -0.083 15.358 16.662 1.00 60.38 81 GLY A N 1
ATOM 641 C CA . GLY A 1 81 ? 0.454 16.699 16.431 1.00 60.38 81 GLY A CA 1
ATOM 642 C C . GLY A 1 81 ? 1.757 16.621 15.622 1.00 60.38 81 GLY A C 1
ATOM 643 O O . GLY A 1 81 ? 2.436 15.590 15.616 1.00 60.38 81 GLY A O 1
ATOM 644 N N . SER A 1 82 ? 2.148 17.722 14.974 1.00 61.84 82 SER A N 1
ATOM 645 C CA . SER A 1 82 ? 3.391 17.809 14.184 1.00 61.84 82 SER A CA 1
ATOM 646 C C . SER A 1 82 ? 4.632 17.265 14.935 1.00 61.84 82 SER A C 1
ATOM 648 O O . SER A 1 82 ? 5.516 16.672 14.317 1.00 61.84 82 SER A O 1
ATOM 650 N N . SER A 1 83 ? 4.631 17.336 16.275 1.00 71.44 83 SER A N 1
ATOM 651 C CA . SER A 1 83 ? 5.681 16.869 17.194 1.00 71.44 83 SER A CA 1
ATOM 652 C C . SER A 1 83 ? 5.715 15.364 17.521 1.00 71.44 83 SER A C 1
ATOM 654 O O . SER A 1 83 ? 6.646 14.929 18.198 1.00 71.44 83 SER A O 1
ATOM 656 N N . ALA A 1 84 ? 4.740 14.553 17.093 1.00 82.62 84 ALA A N 1
ATOM 657 C CA . ALA A 1 84 ? 4.722 13.124 17.422 1.00 82.62 84 ALA A CA 1
ATOM 658 C C . ALA A 1 84 ? 5.867 12.354 16.731 1.00 82.62 84 ALA A C 1
ATOM 660 O O . ALA A 1 84 ? 6.213 12.632 15.576 1.00 82.62 84 ALA A O 1
ATOM 661 N N . SER A 1 85 ? 6.440 11.368 17.433 1.00 89.62 85 SER A N 1
ATOM 662 C CA . SER A 1 85 ? 7.499 10.513 16.885 1.00 89.62 85 SER A CA 1
ATOM 663 C C . SER A 1 85 ? 6.983 9.665 15.708 1.00 89.62 85 SER A C 1
ATOM 665 O O . SER A 1 85 ? 5.785 9.375 15.647 1.00 89.62 85 SER A O 1
ATOM 667 N N . PRO A 1 86 ? 7.858 9.224 14.782 1.00 89.81 86 PRO A N 1
ATOM 668 C CA . PRO A 1 86 ? 7.453 8.351 13.675 1.00 89.81 86 PRO A CA 1
ATOM 669 C C . PRO A 1 86 ? 6.784 7.047 14.137 1.00 89.81 86 PRO A C 1
ATOM 671 O O . PRO A 1 86 ? 5.792 6.631 13.552 1.00 89.81 86 PRO A O 1
ATOM 674 N N . GLU A 1 87 ? 7.262 6.453 15.240 1.00 90.94 87 GLU A N 1
ATOM 675 C CA . GLU A 1 87 ? 6.615 5.314 15.912 1.00 90.94 87 GLU A CA 1
ATOM 676 C C . GLU A 1 87 ? 5.170 5.641 16.301 1.00 90.94 87 GLU A C 1
ATOM 678 O O . GLU A 1 87 ? 4.251 4.931 15.910 1.00 90.94 87 GLU A O 1
ATOM 683 N N . ALA A 1 88 ? 4.949 6.746 17.016 1.00 91.50 88 ALA A N 1
ATOM 684 C CA . ALA A 1 88 ? 3.616 7.117 17.478 1.00 91.50 88 ALA A CA 1
ATOM 685 C C . ALA A 1 88 ? 2.653 7.384 16.308 1.00 91.50 88 ALA A C 1
ATOM 687 O O . ALA A 1 88 ? 1.514 6.921 16.332 1.00 91.50 88 ALA A O 1
ATOM 688 N N . LYS A 1 89 ? 3.123 8.079 15.261 1.00 91.38 89 LYS A N 1
ATOM 689 C CA . LYS A 1 89 ? 2.340 8.332 14.040 1.00 91.38 89 LYS A CA 1
ATOM 690 C C . LYS A 1 89 ? 1.984 7.031 13.321 1.00 91.38 89 LYS A C 1
ATOM 692 O O . LYS A 1 89 ? 0.840 6.863 12.908 1.00 91.38 89 LYS A O 1
ATOM 697 N N . TYR A 1 90 ? 2.937 6.105 13.210 1.00 93.44 90 TYR A N 1
ATOM 698 C CA . TYR A 1 90 ? 2.709 4.780 12.638 1.00 93.44 90 TYR A CA 1
ATOM 699 C C . TYR A 1 90 ? 1.672 3.981 13.437 1.00 93.44 90 TYR A C 1
ATOM 701 O O . TYR A 1 90 ? 0.699 3.515 12.850 1.00 93.44 90 TYR A O 1
ATOM 709 N N . GLN A 1 91 ? 1.829 3.861 14.760 1.00 94.00 91 GLN A N 1
ATOM 710 C CA . GLN A 1 91 ? 0.896 3.098 15.598 1.00 94.00 91 GLN A CA 1
ATOM 711 C C . GLN A 1 91 ? -0.524 3.657 15.505 1.00 94.00 91 GLN A C 1
ATOM 713 O O . GLN A 1 91 ? -1.472 2.905 15.289 1.00 94.00 91 GLN A O 1
ATOM 718 N N . GLN A 1 92 ? -0.662 4.983 15.568 1.00 93.00 92 GLN A N 1
ATOM 719 C CA . GLN A 1 92 ? -1.958 5.635 15.432 1.00 93.00 92 GLN A CA 1
ATOM 720 C C . GLN A 1 92 ? -2.574 5.408 14.044 1.00 93.00 92 GLN A C 1
ATOM 722 O O . GLN A 1 92 ? -3.769 5.139 13.938 1.00 93.00 92 GLN A O 1
ATOM 727 N N . LEU A 1 93 ? -1.777 5.495 12.974 1.00 94.31 93 LEU A N 1
ATOM 728 C CA . LEU A 1 93 ? -2.246 5.223 11.614 1.00 94.31 93 LEU A CA 1
ATOM 729 C C . LEU A 1 93 ? -2.745 3.777 11.475 1.00 94.31 93 LEU A C 1
ATOM 731 O O . LEU A 1 93 ? -3.823 3.550 10.928 1.00 94.31 93 LEU A O 1
ATOM 735 N N . ILE A 1 94 ? -1.985 2.805 11.988 1.00 95.44 94 ILE A N 1
ATOM 736 C CA . ILE A 1 94 ? -2.371 1.390 11.979 1.00 95.44 94 ILE A CA 1
ATOM 737 C C . ILE A 1 94 ? -3.661 1.174 12.767 1.00 95.44 94 ILE A C 1
ATOM 739 O O . ILE A 1 94 ? -4.545 0.473 12.279 1.00 95.44 94 ILE A O 1
ATOM 743 N N . GLU A 1 95 ? -3.787 1.762 13.955 1.00 94.25 95 GLU A N 1
ATOM 744 C CA . GLU A 1 95 ? -4.975 1.635 14.800 1.00 94.25 95 GLU A CA 1
ATOM 745 C C . GLU A 1 95 ? -6.224 2.198 14.111 1.00 94.25 95 GLU A C 1
ATOM 747 O O . GLU A 1 95 ? -7.238 1.499 14.009 1.00 94.25 95 GLU A O 1
ATOM 752 N N . LEU A 1 96 ? -6.133 3.419 13.572 1.00 94.06 96 LEU A N 1
ATOM 753 C CA . LEU A 1 96 ? -7.237 4.075 12.869 1.00 94.06 96 LEU A CA 1
ATOM 754 C C . LEU A 1 96 ? -7.688 3.261 11.657 1.00 94.06 96 LEU A C 1
ATOM 756 O O . LEU A 1 96 ? -8.871 2.943 11.525 1.00 94.06 96 LEU A O 1
ATOM 760 N N . LEU A 1 97 ? -6.748 2.872 10.791 1.00 95.12 97 LEU A N 1
ATOM 761 C CA . LEU A 1 97 ? -7.083 2.125 9.583 1.00 95.12 97 LEU A CA 1
ATOM 762 C C . LEU A 1 97 ? -7.559 0.703 9.901 1.00 95.12 97 LEU A C 1
ATOM 764 O O . LEU A 1 97 ? -8.490 0.232 9.258 1.00 95.12 97 LEU A O 1
ATOM 768 N N . SER A 1 98 ? -6.992 0.022 10.902 1.00 94.31 98 SER A N 1
ATOM 769 C CA . SER A 1 98 ? -7.438 -1.331 11.285 1.00 94.31 98 SER A CA 1
ATOM 770 C C . SER A 1 98 ? -8.854 -1.338 11.858 1.00 94.31 98 SER A C 1
ATOM 772 O O . SER A 1 98 ? -9.603 -2.285 11.623 1.00 94.31 98 SER A O 1
ATOM 774 N N . THR A 1 99 ? -9.210 -0.302 12.621 1.00 93.69 99 THR A N 1
ATOM 775 C CA . THR A 1 99 ? -10.482 -0.238 13.353 1.00 93.69 99 THR A CA 1
ATOM 776 C C . THR A 1 99 ? -11.612 0.297 12.482 1.00 93.69 99 THR A C 1
ATOM 778 O O . THR A 1 99 ? -12.718 -0.243 12.497 1.00 93.69 99 THR A O 1
ATOM 781 N N . ASN A 1 100 ? -11.339 1.349 11.706 1.00 93.88 100 ASN A N 1
ATOM 782 C CA . ASN A 1 100 ? -12.391 2.130 11.060 1.00 93.88 100 ASN A CA 1
ATOM 783 C C . ASN A 1 100 ? -12.577 1.798 9.573 1.00 93.88 100 ASN A C 1
ATOM 785 O O . ASN A 1 100 ? -13.647 2.069 9.023 1.00 93.88 100 ASN A O 1
ATOM 789 N N . SER A 1 101 ? -11.571 1.209 8.914 1.00 94.88 101 SER A N 1
ATOM 790 C CA . SER A 1 101 ? -11.676 0.832 7.502 1.00 94.88 101 SER A CA 1
ATOM 791 C C . SER A 1 101 ? -12.629 -0.344 7.302 1.00 94.88 101 SER A C 1
ATOM 793 O O . SER A 1 101 ? -12.573 -1.366 7.998 1.00 94.88 101 SER A O 1
ATOM 795 N N . LYS A 1 102 ? -13.482 -0.243 6.282 1.00 95.19 102 LYS A N 1
ATOM 796 C CA . LYS A 1 102 ? -14.371 -1.333 5.861 1.00 95.19 102 LYS A CA 1
ATOM 797 C C . LYS A 1 102 ? -13.867 -2.013 4.594 1.00 95.19 102 LYS A C 1
ATOM 799 O O . LYS A 1 102 ? -14.272 -3.146 4.331 1.00 95.19 102 LYS A O 1
ATOM 804 N N . HIS A 1 103 ? -12.979 -1.367 3.841 1.00 96.94 103 HIS A N 1
ATOM 805 C CA . HIS A 1 103 ? -12.541 -1.846 2.541 1.00 96.94 103 HIS A CA 1
ATOM 806 C C . HIS A 1 103 ? -11.388 -2.858 2.635 1.00 96.94 103 HIS A C 1
ATOM 808 O O . HIS A 1 103 ? -10.333 -2.603 3.214 1.00 96.94 103 HIS A O 1
ATOM 814 N N . GLU A 1 104 ? -11.549 -4.006 1.978 1.00 95.94 104 GLU A N 1
ATOM 815 C CA . GLU A 1 104 ? -10.611 -5.134 2.073 1.00 95.94 104 GLU A CA 1
ATOM 816 C C . GLU A 1 104 ? -9.201 -4.800 1.552 1.00 95.94 104 GLU A C 1
ATOM 818 O O . GLU A 1 104 ? -8.199 -5.215 2.125 1.00 95.94 104 GLU A O 1
ATOM 823 N N . VAL A 1 105 ? -9.092 -3.978 0.502 1.00 95.75 105 VAL A N 1
ATOM 824 C CA . VAL A 1 105 ? -7.793 -3.472 0.003 1.00 95.75 105 VAL A CA 1
ATOM 825 C C . VAL A 1 105 ? -7.023 -2.691 1.072 1.00 95.75 105 VAL A C 1
ATOM 827 O O . VAL A 1 105 ? -5.805 -2.847 1.158 1.00 95.75 105 VAL A O 1
ATOM 830 N N . VAL A 1 106 ? -7.714 -1.887 1.888 1.00 97.44 106 VAL A N 1
ATOM 831 C CA . VAL A 1 106 ? -7.097 -1.095 2.961 1.00 97.44 106 VAL A CA 1
ATOM 832 C C . VAL A 1 106 ? -6.662 -2.013 4.093 1.00 97.44 106 VAL A C 1
ATOM 834 O O . VAL A 1 106 ? -5.502 -1.962 4.489 1.00 97.44 106 VAL A O 1
ATOM 837 N N . LYS A 1 107 ? -7.530 -2.930 4.538 1.00 97.31 107 LYS A N 1
ATOM 838 C CA . LYS A 1 107 ? -7.193 -3.940 5.558 1.00 97.31 107 LYS A CA 1
ATOM 839 C C . LYS A 1 107 ? -5.982 -4.782 5.161 1.00 97.31 107 LYS A C 1
ATOM 841 O O . LYS A 1 107 ? -5.068 -4.969 5.963 1.00 97.31 107 LYS A O 1
ATOM 846 N N . ASN A 1 108 ? -5.937 -5.229 3.908 1.00 97.69 108 ASN A N 1
ATOM 847 C CA . ASN A 1 108 ? -4.790 -5.959 3.379 1.00 97.69 108 ASN A CA 1
ATOM 848 C C . ASN A 1 108 ? -3.538 -5.084 3.294 1.00 97.69 108 ASN A C 1
ATOM 850 O O . ASN A 1 108 ? -2.451 -5.570 3.588 1.00 97.69 108 ASN A O 1
ATOM 854 N N . GLY A 1 109 ? -3.675 -3.802 2.940 1.00 97.62 109 GLY A N 1
ATOM 855 C CA . GLY A 1 109 ? -2.553 -2.862 2.906 1.00 97.62 109 GLY A CA 1
ATOM 856 C C . GLY A 1 109 ? -1.966 -2.618 4.295 1.00 97.62 109 GLY A C 1
ATOM 857 O O . GLY A 1 109 ? -0.753 -2.663 4.467 1.00 97.62 109 GLY A O 1
ATOM 858 N N . VAL A 1 110 ? -2.826 -2.455 5.303 1.00 97.62 110 VAL A N 1
ATOM 859 C CA . VAL A 1 110 ? -2.438 -2.336 6.716 1.00 97.62 110 VAL A CA 1
ATOM 860 C C . VAL A 1 110 ? -1.732 -3.599 7.193 1.00 97.62 110 VAL A C 1
ATOM 862 O O . VAL A 1 110 ? -0.636 -3.518 7.745 1.00 97.62 110 VAL A O 1
ATOM 865 N N . LYS A 1 111 ? -2.322 -4.773 6.941 1.00 97.81 111 LYS A N 1
ATOM 866 C C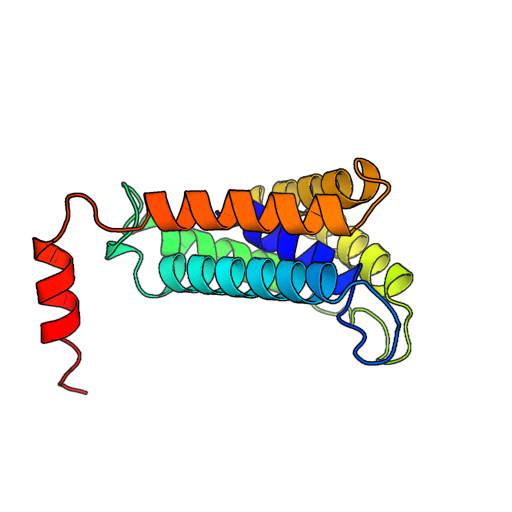A . LYS A 1 111 ? -1.721 -6.064 7.295 1.00 97.81 111 LYS A CA 1
ATOM 867 C C . LYS A 1 111 ? -0.341 -6.230 6.658 1.00 97.81 111 LYS A C 1
ATOM 869 O O . LYS A 1 111 ? 0.605 -6.567 7.362 1.00 97.81 111 LYS A O 1
ATOM 874 N N . LEU A 1 112 ? -0.223 -5.954 5.361 1.00 97.12 112 LEU A N 1
ATOM 875 C CA . LEU A 1 112 ? 1.039 -6.045 4.633 1.00 97.12 112 LEU A CA 1
ATOM 876 C C . LEU A 1 112 ? 2.075 -5.046 5.167 1.00 97.12 112 LEU A C 1
ATOM 878 O O . LEU A 1 112 ? 3.218 -5.426 5.394 1.00 97.12 112 LEU A O 1
ATOM 882 N N . GLY A 1 113 ? 1.678 -3.798 5.428 1.00 95.25 113 GLY A N 1
ATOM 883 C CA . GLY A 1 113 ? 2.551 -2.780 6.016 1.00 95.25 113 GLY A CA 1
ATOM 884 C C . GLY A 1 113 ? 3.116 -3.211 7.371 1.00 95.25 113 GLY A C 1
ATOM 885 O O . GLY A 1 113 ? 4.321 -3.112 7.587 1.00 95.25 113 GLY A O 1
ATOM 886 N N . LYS A 1 114 ? 2.276 -3.779 8.250 1.00 95.25 114 LYS A N 1
ATOM 887 C CA . LYS A 1 114 ? 2.736 -4.362 9.521 1.00 95.25 114 LYS A CA 1
ATOM 888 C C . LYS A 1 114 ? 3.732 -5.493 9.302 1.00 95.25 114 LYS A C 1
ATOM 890 O O . LYS A 1 114 ? 4.789 -5.495 9.919 1.00 95.25 114 LYS A O 1
ATOM 895 N N . GLN A 1 115 ? 3.414 -6.423 8.401 1.00 94.69 115 GLN A N 1
ATOM 896 C CA . GLN A 1 115 ? 4.295 -7.550 8.100 1.00 94.69 115 GLN A CA 1
ATOM 897 C C . GLN A 1 115 ? 5.658 -7.082 7.590 1.00 94.69 115 GLN A C 1
ATOM 899 O O . GLN A 1 115 ? 6.665 -7.636 8.010 1.00 94.69 115 GLN A O 1
ATOM 904 N N . LEU A 1 116 ? 5.711 -6.059 6.736 1.00 92.62 116 LEU A N 1
ATOM 905 C CA . LEU A 1 116 ? 6.971 -5.494 6.247 1.00 92.62 116 LEU A CA 1
ATOM 906 C C . LEU A 1 116 ? 7.796 -4.862 7.378 1.00 92.62 116 LEU A C 1
ATOM 908 O O . LEU A 1 116 ? 9.001 -5.067 7.429 1.00 92.62 116 LEU A O 1
ATOM 912 N N . VAL A 1 117 ? 7.152 -4.158 8.314 1.00 90.69 117 VAL A N 1
ATOM 913 C CA . VAL A 1 117 ? 7.818 -3.578 9.495 1.00 90.69 117 VAL A CA 1
ATOM 914 C C . VAL A 1 117 ? 8.312 -4.650 10.475 1.00 90.69 117 VAL A C 1
ATOM 916 O O . VAL A 1 117 ? 9.347 -4.473 11.107 1.00 90.69 117 VAL A O 1
ATOM 919 N N . GLU A 1 118 ? 7.566 -5.743 10.639 1.00 89.44 118 GLU A N 1
ATOM 920 C CA . GLU A 1 118 ? 7.870 -6.805 11.610 1.00 89.44 118 GLU A CA 1
ATOM 921 C C . GLU A 1 118 ? 8.855 -7.855 11.067 1.00 89.44 118 GLU A C 1
ATOM 923 O O . GLU A 1 118 ? 9.621 -8.433 11.837 1.00 89.44 118 GLU A O 1
ATOM 928 N N . SER A 1 119 ? 8.834 -8.128 9.757 1.00 83.12 119 SER A N 1
ATOM 929 C CA . SER A 1 119 ? 9.599 -9.234 9.152 1.00 83.12 119 SER A CA 1
ATOM 930 C C . SER A 1 119 ? 11.060 -8.890 8.881 1.00 83.12 119 SER A C 1
ATOM 932 O O . SER A 1 119 ? 11.884 -9.797 8.773 1.00 83.12 119 SER A O 1
ATOM 934 N N . PHE A 1 120 ? 11.394 -7.606 8.765 1.00 76.31 120 PHE A N 1
ATOM 935 C CA . PHE A 1 120 ? 12.744 -7.158 8.453 1.00 76.31 120 PHE A CA 1
ATOM 936 C C . PHE A 1 120 ? 13.278 -6.301 9.597 1.00 76.31 120 PHE A C 1
ATOM 938 O O . PHE A 1 120 ? 12.732 -5.254 9.927 1.00 76.31 120 PHE A O 1
ATOM 945 N N . SER A 1 121 ? 14.379 -6.746 10.202 1.00 68.94 121 SER A N 1
ATOM 946 C CA . SER A 1 121 ? 15.091 -5.972 11.226 1.00 68.94 121 SER A CA 1
ATOM 947 C C . SER A 1 121 ? 15.832 -4.763 10.650 1.00 68.94 121 SER A C 1
ATOM 949 O O . SER A 1 121 ? 16.263 -3.893 11.402 1.00 68.94 121 SER A O 1
ATOM 951 N N . ASP A 1 122 ? 16.013 -4.737 9.330 1.00 79.69 122 ASP A N 1
ATOM 952 C CA . ASP A 1 122 ? 16.728 -3.711 8.590 1.00 79.69 122 ASP A CA 1
ATOM 953 C C . ASP A 1 122 ? 15.804 -3.023 7.568 1.00 79.69 122 ASP A C 1
ATOM 955 O O . ASP A 1 122 ? 15.140 -3.654 6.736 1.00 79.69 122 ASP A O 1
ATOM 959 N N . ASN A 1 123 ? 15.789 -1.694 7.639 1.00 80.50 123 ASN A N 1
ATOM 960 C CA . ASN A 1 123 ? 14.997 -0.843 6.763 1.00 80.50 123 ASN A CA 1
ATOM 961 C C . ASN A 1 123 ? 15.524 -0.864 5.319 1.00 80.50 123 ASN A C 1
ATOM 963 O O . ASN A 1 123 ? 14.718 -0.726 4.402 1.00 80.50 123 ASN A O 1
ATOM 967 N N . GLU A 1 124 ? 16.834 -1.050 5.102 1.00 83.19 124 GLU A N 1
ATOM 968 C CA . GLU A 1 124 ? 17.447 -1.102 3.764 1.00 83.19 124 GLU A CA 1
ATOM 969 C C . GLU A 1 124 ? 16.858 -2.240 2.942 1.00 83.19 124 GLU A C 1
ATOM 971 O O . GLU A 1 124 ? 16.300 -2.024 1.866 1.00 83.19 124 GLU A O 1
ATOM 976 N N . THR A 1 125 ? 16.887 -3.446 3.506 1.00 86.69 125 THR A N 1
ATOM 977 C CA . THR A 1 125 ? 16.325 -4.642 2.872 1.00 86.69 125 THR A CA 1
ATOM 978 C C . THR A 1 125 ? 14.845 -4.457 2.528 1.00 86.69 125 THR A C 1
ATOM 980 O O . THR A 1 125 ? 14.386 -4.879 1.465 1.00 86.69 125 THR A O 1
ATOM 983 N N . THR A 1 126 ? 14.097 -3.783 3.404 1.00 90.50 126 THR A N 1
ATOM 984 C CA . THR A 1 126 ? 12.665 -3.538 3.203 1.00 90.50 126 THR A CA 1
ATOM 985 C C . THR A 1 126 ? 12.402 -2.561 2.058 1.00 90.50 126 THR A C 1
ATOM 987 O O . THR A 1 126 ? 11.535 -2.811 1.219 1.00 90.50 126 THR A O 1
ATOM 990 N N . TRP A 1 127 ? 13.145 -1.453 2.002 1.00 91.88 127 TRP A N 1
ATOM 991 C CA . TRP A 1 127 ? 12.997 -0.465 0.934 1.00 91.88 127 TRP A CA 1
ATOM 992 C C . TRP A 1 127 ? 13.439 -1.016 -0.416 1.00 91.88 127 TRP A C 1
ATOM 994 O O . TRP A 1 127 ? 12.719 -0.839 -1.396 1.00 91.88 127 TRP A O 1
ATOM 1004 N N . LYS A 1 128 ? 14.535 -1.776 -0.453 1.00 90.69 128 LYS A N 1
ATOM 1005 C CA . LYS A 1 128 ? 15.001 -2.445 -1.668 1.00 90.69 128 LYS A CA 1
ATOM 1006 C C . LYS A 1 128 ? 13.979 -3.441 -2.220 1.00 90.69 128 LYS A C 1
ATOM 1008 O O . LYS A 1 128 ? 13.667 -3.400 -3.405 1.00 90.69 128 LYS A O 1
ATOM 1013 N N . LEU A 1 129 ? 13.372 -4.261 -1.355 1.00 92.94 129 LEU A N 1
ATOM 1014 C CA . LEU A 1 129 ? 12.267 -5.143 -1.749 1.00 92.94 129 LEU A CA 1
ATOM 1015 C C . LEU A 1 129 ? 11.115 -4.351 -2.383 1.00 92.94 129 LEU A C 1
ATOM 1017 O O . LEU A 1 129 ? 10.535 -4.786 -3.376 1.00 92.94 129 LEU A O 1
ATOM 1021 N N . LEU A 1 130 ? 10.764 -3.196 -1.812 1.00 94.12 130 LEU A N 1
ATOM 1022 C CA . LEU A 1 130 ? 9.715 -2.353 -2.378 1.00 94.12 130 LEU A CA 1
ATOM 1023 C C . LEU A 1 130 ? 10.118 -1.763 -3.734 1.00 94.12 130 LEU A C 1
ATOM 1025 O O . LEU A 1 130 ? 9.271 -1.724 -4.624 1.00 94.12 130 LEU A O 1
ATOM 1029 N N . VAL A 1 131 ? 11.374 -1.345 -3.919 1.00 94.12 131 VAL A N 1
ATOM 1030 C CA . VAL A 1 131 ? 11.886 -0.912 -5.231 1.00 94.12 131 VAL A CA 1
ATOM 1031 C C . VAL A 1 131 ? 11.714 -2.022 -6.266 1.00 94.12 131 VAL A C 1
ATOM 1033 O O . VAL A 1 131 ? 11.160 -1.760 -7.335 1.00 94.12 131 VAL A O 1
ATOM 1036 N N . ASP A 1 132 ? 12.109 -3.252 -5.938 1.00 93.19 132 ASP A N 1
ATOM 1037 C CA . ASP A 1 132 ? 11.986 -4.401 -6.841 1.00 93.19 132 ASP A CA 1
ATOM 1038 C C . ASP A 1 132 ? 10.512 -4.674 -7.191 1.00 93.19 132 ASP A C 1
ATOM 1040 O O . ASP A 1 132 ? 10.145 -4.738 -8.365 1.00 93.19 132 ASP A O 1
ATOM 1044 N N . VAL A 1 133 ? 9.629 -4.731 -6.184 1.00 93.75 133 VAL A N 1
ATOM 1045 C CA . VAL A 1 133 ? 8.183 -4.946 -6.382 1.00 93.75 133 VAL A CA 1
ATOM 1046 C C . VAL A 1 133 ? 7.569 -3.875 -7.286 1.00 93.75 133 VAL A C 1
ATOM 1048 O O . VAL A 1 133 ? 6.787 -4.195 -8.184 1.00 93.75 133 VAL A O 1
ATOM 1051 N N . TRP A 1 134 ? 7.894 -2.601 -7.061 1.00 94.50 134 TRP A N 1
ATOM 1052 C CA . TRP A 1 134 ? 7.346 -1.510 -7.866 1.00 94.50 134 TRP A CA 1
ATOM 1053 C C . TRP A 1 134 ? 7.927 -1.461 -9.278 1.00 94.50 134 TRP A C 1
ATOM 1055 O O . TRP A 1 134 ? 7.193 -1.142 -10.214 1.00 94.50 134 TRP A O 1
ATOM 1065 N N . SER A 1 135 ? 9.200 -1.817 -9.446 1.00 92.06 135 SER A N 1
ATOM 1066 C CA . SER A 1 135 ? 9.841 -1.913 -10.761 1.00 92.06 135 SER A CA 1
ATOM 1067 C C . SER A 1 135 ? 9.185 -2.999 -11.614 1.00 92.06 135 SER A C 1
ATOM 1069 O O . SER A 1 135 ? 8.836 -2.743 -12.766 1.00 92.06 135 SER A O 1
ATOM 1071 N N . GLU A 1 136 ? 8.902 -4.164 -11.025 1.00 89.50 136 GLU A N 1
ATOM 1072 C CA . GLU A 1 136 ? 8.153 -5.241 -11.684 1.00 89.50 136 GLU A CA 1
ATOM 1073 C C . GLU A 1 136 ? 6.718 -4.815 -12.034 1.00 89.50 136 GLU A C 1
ATOM 1075 O O . GLU A 1 136 ? 6.240 -5.072 -13.141 1.00 89.50 136 GLU A O 1
ATOM 1080 N N . MET A 1 137 ? 6.022 -4.099 -11.139 1.00 87.12 137 MET A N 1
ATOM 1081 C CA . MET A 1 137 ? 4.685 -3.573 -11.451 1.00 87.12 137 MET A CA 1
ATOM 1082 C C . MET A 1 137 ? 4.708 -2.576 -12.611 1.00 87.12 137 MET A C 1
ATOM 1084 O O . MET A 1 137 ? 3.822 -2.625 -13.460 1.00 87.12 137 MET A O 1
ATOM 1088 N N . ILE A 1 138 ? 5.704 -1.691 -12.673 1.00 84.69 138 ILE A N 1
ATOM 1089 C CA . ILE A 1 138 ? 5.859 -0.758 -13.795 1.00 84.69 138 ILE A CA 1
ATOM 1090 C C . ILE A 1 138 ? 6.160 -1.510 -15.080 1.00 84.69 138 ILE A C 1
ATOM 1092 O O . ILE A 1 138 ? 5.577 -1.170 -16.102 1.00 84.69 138 ILE A O 1
ATOM 1096 N N . LEU A 1 139 ? 6.995 -2.548 -15.039 1.00 82.88 139 LEU A N 1
ATOM 1097 C CA . LEU A 1 139 ? 7.265 -3.378 -16.209 1.00 82.88 139 LEU A CA 1
ATOM 1098 C C . LEU A 1 139 ? 5.996 -4.088 -16.711 1.00 82.88 139 LEU A C 1
ATOM 1100 O O . LEU A 1 139 ? 5.797 -4.188 -17.916 1.00 82.88 139 LEU A O 1
ATOM 1104 N N . CYS A 1 140 ? 5.103 -4.503 -15.805 1.00 72.06 140 CYS A N 1
ATOM 1105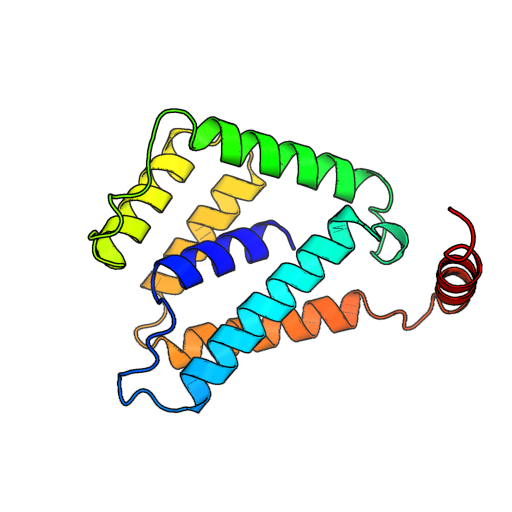 C CA . CYS A 1 140 ? 3.806 -5.092 -16.159 1.00 72.06 140 CYS A CA 1
ATOM 1106 C C . CYS A 1 140 ? 2.801 -4.077 -16.734 1.00 72.06 140 CYS A C 1
ATOM 1108 O O . CYS A 1 140 ? 1.881 -4.463 -17.452 1.00 72.06 140 CYS A O 1
ATOM 1110 N N . VAL A 1 141 ? 2.929 -2.795 -16.377 1.00 70.88 141 VAL A N 1
ATOM 1111 C CA . VAL A 1 141 ? 2.100 -1.696 -16.910 1.00 70.88 141 VAL A CA 1
ATOM 1112 C C . VAL A 1 141 ? 2.730 -1.080 -18.163 1.00 70.88 141 VAL A C 1
ATOM 1114 O O . VAL A 1 141 ? 2.044 -0.440 -18.961 1.00 70.88 141 VAL A O 1
ATOM 1117 N N . ALA A 1 142 ? 4.033 -1.279 -18.364 1.00 64.94 142 ALA A N 1
ATOM 1118 C CA . ALA A 1 142 ? 4.726 -0.835 -19.552 1.00 64.94 142 ALA A CA 1
ATOM 1119 C C . ALA A 1 142 ? 4.131 -1.552 -20.776 1.00 64.94 142 ALA A C 1
ATOM 1121 O O . ALA A 1 142 ? 3.887 -2.759 -20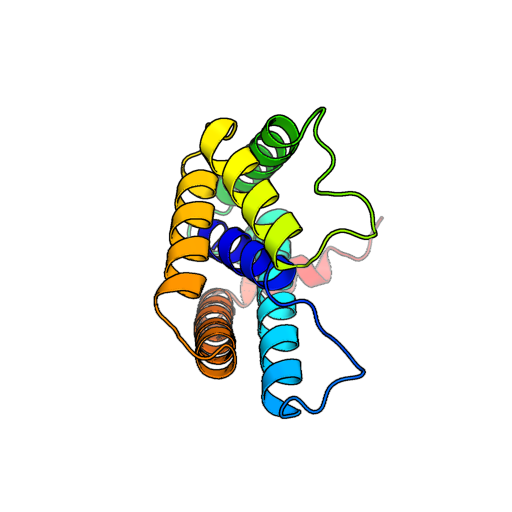.737 1.00 64.94 142 ALA A O 1
ATOM 1122 N N . PRO A 1 143 ? 3.876 -0.843 -21.884 1.00 56.19 143 PRO A N 1
ATOM 1123 C CA . PRO A 1 143 ? 3.119 -1.391 -22.994 1.00 56.19 143 PRO A CA 1
ATOM 1124 C C . PRO A 1 143 ? 4.070 -2.253 -23.822 1.00 56.19 143 PRO A C 1
ATOM 1126 O O . PRO A 1 143 ? 4.673 -1.759 -24.772 1.00 56.19 143 PRO A O 1
ATOM 1129 N N . SER A 1 144 ? 4.238 -3.532 -23.478 1.00 53.62 144 SER A N 1
ATOM 1130 C CA . SER A 1 144 ? 4.973 -4.442 -24.364 1.00 53.62 144 SER A CA 1
ATOM 1131 C C . SER A 1 144 ? 4.187 -4.720 -25.650 1.00 53.62 144 SER A C 1
ATOM 1133 O O . SER A 1 144 ? 4.806 -4.916 -26.687 1.00 53.62 144 SER A O 1
ATOM 1135 N N . ASP A 1 145 ? 2.845 -4.629 -25.621 1.00 50.69 145 ASP A N 1
ATOM 1136 C CA . ASP A 1 145 ? 1.990 -5.004 -26.765 1.00 50.69 145 ASP A CA 1
ATOM 1137 C C . ASP A 1 145 ? 0.869 -4.004 -27.130 1.00 50.69 145 ASP A C 1
ATOM 1139 O O . ASP A 1 145 ? 0.132 -4.226 -28.090 1.00 50.69 145 ASP A O 1
ATOM 1143 N N . ASN A 1 146 ? 0.736 -2.863 -26.436 1.00 50.91 146 ASN A N 1
ATOM 1144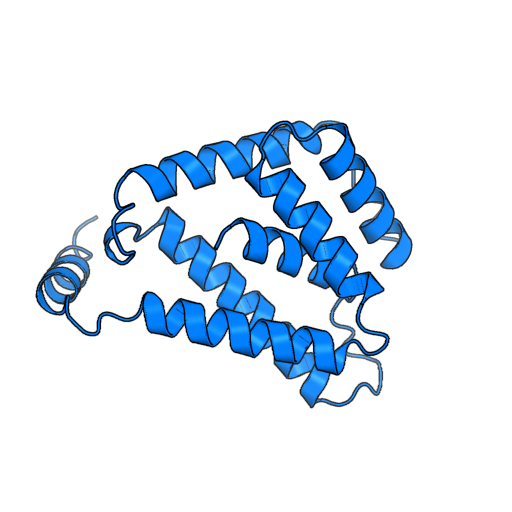 C CA . ASN A 1 146 ? -0.347 -1.888 -26.681 1.00 50.91 146 ASN A CA 1
ATOM 1145 C C . ASN A 1 146 ? 0.131 -0.536 -27.249 1.00 50.91 146 ASN A C 1
ATOM 1147 O O . ASN A 1 146 ? -0.363 0.542 -26.910 1.00 50.91 146 ASN A O 1
ATOM 1151 N N . LEU A 1 147 ? 1.103 -0.584 -28.163 1.00 51.38 147 LEU A N 1
ATOM 1152 C CA . LEU A 1 147 ? 1.679 0.600 -28.819 1.00 51.38 147 LEU A CA 1
ATOM 1153 C C . LEU A 1 147 ? 0.637 1.472 -29.555 1.00 51.38 147 LEU A C 1
ATOM 1155 O O . LEU A 1 147 ? 0.881 2.654 -29.805 1.00 51.38 147 LEU A O 1
ATOM 1159 N N . LYS A 1 148 ? -0.521 0.899 -29.914 1.00 49.56 148 LYS A N 1
ATOM 1160 C CA . LYS A 1 148 ? -1.582 1.589 -30.659 1.00 49.56 148 LYS A CA 1
ATOM 1161 C C . LYS A 1 148 ? -2.363 2.577 -29.785 1.00 49.56 148 LYS A C 1
ATOM 1163 O O . LYS A 1 148 ? -2.596 3.698 -30.220 1.00 49.56 148 LYS A O 1
ATOM 1168 N N . GLU A 1 149 ? -2.685 2.217 -28.544 1.00 55.06 149 GLU A N 1
ATOM 1169 C CA . GLU A 1 149 ? -3.442 3.098 -27.641 1.00 55.06 149 GLU A CA 1
ATOM 1170 C C . GLU A 1 149 ? -2.561 4.175 -26.986 1.00 55.06 149 GLU A C 1
ATOM 1172 O O . GLU A 1 149 ? -3.027 5.285 -26.730 1.00 55.06 149 GLU A O 1
ATOM 1177 N N . HIS A 1 150 ? -1.262 3.899 -26.800 1.00 53.16 150 HIS A N 1
ATOM 1178 C CA . HIS A 1 150 ? -0.286 4.898 -26.338 1.00 53.16 150 HIS A CA 1
ATOM 1179 C C . HIS A 1 150 ? -0.123 6.069 -27.323 1.00 53.16 150 HIS A C 1
ATOM 1181 O O . HIS A 1 150 ? 0.069 7.210 -26.903 1.00 53.16 150 HIS A O 1
ATOM 1187 N N . LYS A 1 151 ? -0.220 5.805 -28.635 1.00 53.88 151 LYS A N 1
ATOM 1188 C CA . LYS A 1 151 ? -0.185 6.856 -29.664 1.00 53.88 151 LYS A CA 1
ATOM 1189 C C . LYS A 1 151 ? -1.423 7.749 -29.631 1.00 53.88 151 LYS A C 1
ATOM 1191 O O . LYS A 1 151 ? -1.294 8.955 -29.820 1.00 53.88 151 LYS A O 1
ATOM 1196 N N . GLU A 1 152 ? -2.598 7.178 -29.387 1.00 54.72 152 GLU A N 1
ATOM 1197 C CA . GLU A 1 152 ? -3.858 7.927 -29.388 1.00 54.72 152 GLU A CA 1
ATOM 1198 C C . GLU A 1 152 ? -3.992 8.829 -28.152 1.00 54.72 152 GLU A C 1
ATOM 1200 O O . GLU A 1 152 ? -4.372 9.987 -28.296 1.00 54.72 152 GLU A O 1
ATOM 1205 N N . ALA A 1 153 ? -3.580 8.365 -26.965 1.00 56.84 153 ALA A N 1
ATOM 1206 C CA . ALA A 1 153 ? -3.657 9.160 -25.733 1.00 56.84 153 ALA A CA 1
ATOM 1207 C C . ALA A 1 153 ? -2.714 10.382 -25.718 1.00 56.84 153 ALA A C 1
ATOM 1209 O O . ALA A 1 153 ? -3.042 11.406 -25.121 1.00 56.84 153 ALA A O 1
ATOM 1210 N N . ILE A 1 154 ? -1.557 10.299 -26.388 1.00 58.03 154 ILE A N 1
ATOM 1211 C CA . ILE A 1 154 ? -0.627 11.434 -26.531 1.00 58.03 154 ILE A CA 1
ATOM 1212 C C . ILE A 1 154 ? -1.120 12.416 -27.606 1.00 58.03 154 ILE A C 1
ATOM 1214 O O . ILE A 1 154 ? -0.919 13.621 -27.475 1.00 58.03 154 ILE A O 1
ATOM 1218 N N . ALA A 1 155 ? -1.805 11.929 -28.645 1.00 54.16 155 ALA A N 1
ATOM 1219 C CA . ALA A 1 155 ? -2.351 12.773 -29.707 1.00 54.16 155 ALA A CA 1
ATOM 1220 C C . ALA A 1 155 ? -3.613 13.554 -29.287 1.00 54.16 155 ALA A C 1
ATOM 1222 O O . ALA A 1 155 ? -3.908 14.585 -29.885 1.00 54.16 155 ALA A O 1
ATOM 1223 N N . SER A 1 156 ? -4.346 13.102 -28.263 1.00 56.75 156 SER A N 1
ATOM 1224 C CA . SER A 1 156 ? -5.602 13.725 -27.813 1.00 56.75 156 SER A CA 1
ATOM 1225 C C . SER A 1 156 ? -5.464 14.707 -26.640 1.00 56.75 156 SER A C 1
ATOM 1227 O O . SER A 1 156 ? -6.467 15.247 -26.188 1.00 56.75 156 SER A O 1
ATOM 1229 N N . GLY A 1 157 ? -4.256 14.938 -26.115 1.00 51.62 157 GLY A N 1
ATOM 1230 C CA . GLY A 1 157 ? -4.020 15.831 -24.966 1.00 51.62 157 GLY A CA 1
ATOM 1231 C C . GLY A 1 157 ? -3.864 17.318 -25.310 1.00 51.62 157 GLY A C 1
ATOM 1232 O O . GLY A 1 157 ? -3.430 18.085 -24.456 1.00 51.62 157 GLY A O 1
ATOM 1233 N N . GLY A 1 158 ? -4.141 17.711 -26.557 1.00 52.88 158 GLY A N 1
ATOM 1234 C CA . GLY A 1 158 ? -3.852 19.045 -27.090 1.00 52.88 158 GLY A CA 1
ATOM 1235 C C . GLY A 1 158 ? -5.015 20.035 -27.143 1.00 52.88 158 GLY A C 1
ATOM 1236 O O . GLY A 1 158 ? -4.780 21.138 -27.613 1.00 52.88 158 GLY A O 1
ATOM 1237 N N . ASP A 1 159 ? -6.219 19.686 -26.680 1.00 48.94 159 ASP A N 1
ATOM 1238 C CA . ASP A 1 159 ? -7.354 20.620 -26.648 1.00 48.94 159 ASP A CA 1
ATOM 1239 C C . ASP A 1 159 ? -8.098 20.530 -25.310 1.00 48.94 159 ASP A C 1
ATOM 1241 O O . ASP A 1 159 ? -9.044 19.753 -25.158 1.00 48.94 159 ASP A O 1
ATOM 1245 N N . GLN A 1 160 ? -7.679 21.358 -24.348 1.00 40.72 160 GLN A N 1
ATOM 1246 C CA . GLN A 1 160 ? -8.608 22.014 -23.427 1.00 40.72 160 GLN A CA 1
ATOM 1247 C C . GLN A 1 160 ? -8.058 23.348 -22.925 1.00 40.72 160 GLN A C 1
ATOM 1249 O O . GLN A 1 160 ? -6.866 23.394 -22.547 1.00 40.72 160 GLN A O 1
#

Secondary structure (DSSP, 8-state):
-HHHHHHHHHHHHHS---TTS---HHHHHHHHHHHHHHHHHHHHHHH-GGGSSS-TTHHHHHHHHHHHHHHHHHTT--SS-TT--HHHHHHHHHHHHHHH---HHHHHHHHHHHHHHHH-S-HHHHHHHHHHHHHHHHHHHS-SS-HHHHHHHHHTTT--

Solvent-accessible surface area (backbone atoms only — not comparable to full-atom values): 8882 Å² total; per-residue (Å²): 109,70,32,57,38,47,15,52,54,47,44,45,46,47,59,61,90,61,95,86,56,96,61,62,68,64,44,57,51,31,43,50,47,25,52,50,46,34,51,50,51,55,46,36,36,63,77,39,19,80,57,43,81,92,41,48,69,56,40,36,56,50,48,54,54,49,52,49,33,51,52,59,27,42,60,99,57,79,73,52,65,96,84,50,51,41,63,56,34,31,53,50,48,51,51,36,44,66,70,52,40,82,45,65,56,56,50,50,5,51,53,49,26,50,48,54,63,70,74,39,98,45,68,50,64,49,26,46,52,41,32,52,55,41,52,54,51,49,58,69,41,45,68,87,84,49,67,70,60,59,54,51,60,68,68,64,71,81,79,133

Radius of gyration: 17.35 Å; Cα contacts (8 Å, |Δi|>4): 152; chains: 1; bounding box: 39×31×48 Å